Protein AF-K1S0R5-F1 (afdb_monomer)

Solvent-accessible surface area (backbone atoms only — not comparable to full-atom values): 9182 Å² total; per-residue (Å²): 133,87,77,88,74,81,84,82,90,78,54,72,69,57,54,35,50,50,50,20,46,50,26,37,51,33,48,60,70,70,48,78,48,96,84,71,55,60,38,42,56,53,24,33,49,40,51,34,57,53,23,54,76,70,73,45,84,64,74,93,63,71,48,50,68,43,76,65,34,47,46,51,53,55,51,49,50,53,67,75,42,58,94,66,81,46,64,72,56,51,41,55,76,69,34,38,80,38,79,90,45,35,29,68,59,88,90,42,82,45,70,65,72,79,80,58,77,88,71,71,78,78,74,71,57,69,71,58,50,52,50,52,51,56,49,52,55,49,50,52,53,51,50,56,55,48,55,61,60,72,74,108

Structure (mmCIF, N/CA/C/O backbone):
data_AF-K1S0R5-F1
#
_entry.id   AF-K1S0R5-F1
#
loop_
_atom_site.group_PDB
_atom_site.id
_atom_site.type_symbol
_atom_site.label_atom_id
_atom_site.label_alt_id
_atom_site.label_comp_id
_atom_site.label_asym_id
_atom_site.label_entity_id
_atom_site.label_seq_id
_atom_site.pdbx_PDB_ins_code
_atom_site.Cartn_x
_atom_site.Cartn_y
_atom_site.Cartn_z
_atom_site.occupancy
_atom_site.B_iso_or_equiv
_atom_site.auth_seq_id
_atom_site.auth_comp_id
_atom_site.auth_asym_id
_atom_site.auth_atom_id
_atom_site.pdbx_PDB_model_num
ATOM 1 N N . GLY A 1 1 ? 19.034 -25.737 -18.059 1.00 58.09 1 GLY A N 1
ATOM 2 C CA . GLY A 1 1 ? 17.716 -26.397 -18.084 1.00 58.09 1 GLY A CA 1
ATOM 3 C C . GLY A 1 1 ? 16.658 -25.346 -18.319 1.00 58.09 1 GLY A C 1
ATOM 4 O O . GLY A 1 1 ? 16.809 -24.251 -17.792 1.00 58.09 1 GLY A O 1
ATOM 5 N N . LYS A 1 2 ? 15.649 -25.632 -19.142 1.00 70.94 2 LYS A N 1
ATOM 6 C CA . LYS A 1 2 ? 14.455 -24.785 -19.230 1.00 70.94 2 LYS A CA 1
ATOM 7 C C . LYS A 1 2 ? 13.552 -25.185 -18.061 1.00 70.94 2 LYS A C 1
ATOM 9 O O . LYS A 1 2 ? 13.343 -26.373 -17.859 1.00 70.94 2 LYS A O 1
ATOM 14 N N . SER A 1 3 ? 13.157 -24.216 -17.244 1.00 81.31 3 SER A N 1
ATOM 15 C CA . SER A 1 3 ? 12.173 -24.423 -16.181 1.00 81.31 3 SER A CA 1
ATOM 16 C C . SER A 1 3 ? 10.782 -24.352 -16.802 1.00 81.31 3 SER A C 1
ATOM 18 O O . SER A 1 3 ? 10.521 -23.411 -17.551 1.00 81.31 3 SER A O 1
ATOM 20 N N . ASP A 1 4 ? 9.914 -25.308 -16.478 1.00 88.69 4 ASP A N 1
ATOM 21 C CA . ASP A 1 4 ? 8.503 -25.315 -16.892 1.00 88.69 4 ASP A CA 1
ATOM 22 C C . ASP A 1 4 ? 7.609 -24.508 -15.930 1.00 88.69 4 ASP A C 1
ATOM 24 O O . ASP A 1 4 ? 6.399 -24.408 -16.124 1.00 88.69 4 ASP A O 1
ATOM 28 N N . GLN A 1 5 ? 8.197 -23.916 -14.882 1.00 87.75 5 GLN A N 1
ATOM 29 C CA . GLN A 1 5 ? 7.459 -23.145 -13.887 1.00 87.75 5 GLN A CA 1
ATOM 30 C C . GLN A 1 5 ? 6.959 -21.816 -14.484 1.00 87.75 5 GLN A C 1
ATOM 32 O O . GLN A 1 5 ? 7.782 -20.993 -14.905 1.00 87.75 5 GLN A O 1
ATOM 37 N N . PRO A 1 6 ? 5.638 -21.546 -14.476 1.00 86.50 6 PRO A N 1
ATOM 38 C CA . PRO A 1 6 ? 5.108 -20.274 -14.946 1.00 86.50 6 PRO A CA 1
ATOM 39 C C . PRO A 1 6 ? 5.436 -19.141 -13.965 1.00 86.50 6 PRO A C 1
ATOM 41 O O . PRO A 1 6 ? 5.381 -19.308 -12.745 1.00 86.50 6 PRO A O 1
ATOM 44 N N . PHE A 1 7 ? 5.734 -17.957 -14.506 1.00 85.81 7 PHE A N 1
ATOM 45 C CA . PHE A 1 7 ? 5.858 -16.732 -13.719 1.00 85.81 7 PHE A CA 1
ATOM 46 C C . PHE A 1 7 ? 4.477 -16.093 -13.542 1.00 85.81 7 PHE A C 1
ATOM 48 O O . PHE A 1 7 ? 3.847 -15.679 -14.518 1.00 85.81 7 PHE A O 1
ATOM 55 N N . ILE A 1 8 ? 4.000 -16.018 -12.301 1.00 89.06 8 ILE A N 1
ATOM 56 C CA . ILE A 1 8 ? 2.680 -15.465 -11.994 1.00 89.06 8 ILE A CA 1
ATOM 57 C C . ILE A 1 8 ? 2.779 -13.939 -11.945 1.00 89.06 8 ILE A C 1
ATOM 59 O O . ILE A 1 8 ? 3.473 -13.383 -11.100 1.00 89.06 8 ILE A O 1
ATOM 63 N N . LEU A 1 9 ? 2.076 -13.257 -12.853 1.00 87.25 9 LEU A N 1
ATOM 64 C CA . LEU A 1 9 ? 2.127 -11.795 -12.941 1.00 87.25 9 LEU A CA 1
ATOM 65 C C . LEU A 1 9 ? 1.278 -11.097 -11.870 1.00 87.25 9 LEU A C 1
ATOM 67 O O . LEU A 1 9 ? 1.686 -10.056 -11.365 1.00 87.25 9 LEU A O 1
ATOM 71 N N . MET A 1 10 ? 0.101 -11.637 -11.555 1.00 91.12 10 MET A N 1
ATOM 72 C CA . MET A 1 10 ? -0.846 -11.087 -10.581 1.00 91.12 10 MET A CA 1
ATOM 73 C C . MET A 1 10 ? -1.400 -12.232 -9.737 1.00 91.12 10 MET A C 1
ATOM 75 O O . MET A 1 10 ? -1.856 -13.236 -10.286 1.00 91.12 10 MET A O 1
ATOM 79 N N . ARG A 1 11 ? -1.377 -12.076 -8.411 1.00 93.88 11 ARG A N 1
ATOM 80 C CA . ARG A 1 11 ? -1.975 -13.025 -7.458 1.00 93.88 11 ARG A CA 1
ATOM 81 C C . ARG A 1 11 ? -3.131 -12.367 -6.721 1.00 93.88 11 ARG A C 1
ATOM 83 O O . ARG A 1 11 ? -3.153 -11.152 -6.557 1.00 93.88 11 ARG A O 1
ATOM 90 N N . TYR A 1 12 ? -4.053 -13.173 -6.205 1.00 94.19 12 TYR A N 1
ATOM 91 C CA . TYR A 1 12 ? -5.184 -12.660 -5.431 1.00 94.19 12 TYR A CA 1
ATOM 92 C C . TYR A 1 12 ? -4.742 -11.831 -4.208 1.00 94.19 12 TYR A C 1
ATOM 94 O O . TYR A 1 12 ? -5.299 -10.770 -3.949 1.00 94.19 12 TYR A O 1
ATOM 102 N N . ALA A 1 13 ? -3.649 -12.227 -3.543 1.00 94.56 13 ALA A N 1
ATOM 103 C CA . ALA A 1 13 ? -3.051 -11.453 -2.451 1.00 94.56 13 ALA A CA 1
ATOM 104 C C . ALA A 1 13 ? -2.657 -10.020 -2.855 1.00 94.56 13 ALA A C 1
ATOM 106 O O . ALA A 1 13 ? -2.795 -9.095 -2.061 1.00 94.56 13 ALA A O 1
ATOM 107 N N . GLU A 1 14 ? -2.212 -9.807 -4.097 1.00 94.44 14 GLU A N 1
ATOM 108 C CA . GLU A 1 14 ? -1.906 -8.465 -4.597 1.00 94.44 14 GLU A CA 1
ATOM 109 C C . GLU A 1 14 ? -3.169 -7.614 -4.744 1.00 94.44 14 GLU A C 1
ATOM 111 O O . GLU A 1 14 ? -3.143 -6.433 -4.409 1.00 94.44 14 GLU A O 1
ATOM 116 N N . VAL A 1 15 ? -4.274 -8.206 -5.203 1.00 95.00 15 VAL A N 1
ATOM 117 C CA . VAL A 1 15 ? -5.563 -7.512 -5.330 1.00 95.00 15 VAL A CA 1
ATOM 118 C C . VAL A 1 15 ? -6.079 -7.094 -3.954 1.00 95.00 15 VAL A C 1
ATOM 120 O O . VAL A 1 15 ? -6.443 -5.935 -3.777 1.00 95.00 15 VAL A O 1
ATOM 123 N N . MET A 1 16 ? -6.023 -7.994 -2.970 1.00 96.19 16 MET A N 1
ATOM 124 C CA . MET A 1 16 ? -6.417 -7.698 -1.589 1.00 96.19 16 MET A CA 1
ATOM 125 C C . MET A 1 16 ? -5.583 -6.565 -0.980 1.00 96.19 16 MET A C 1
ATOM 127 O O . MET A 1 16 ? -6.132 -5.626 -0.412 1.00 96.19 16 MET A O 1
ATOM 131 N N . LEU A 1 17 ? -4.259 -6.590 -1.160 1.00 95.75 17 LEU A N 1
ATOM 132 C CA . LEU A 1 17 ? -3.380 -5.527 -0.657 1.00 95.75 17 LEU A CA 1
ATOM 133 C C . LEU A 1 17 ? -3.585 -4.194 -1.383 1.00 95.75 17 LEU A C 1
ATOM 135 O O . LEU A 1 17 ? -3.454 -3.143 -0.762 1.00 95.75 17 LEU A O 1
ATOM 139 N N . ASN A 1 18 ? -3.910 -4.219 -2.678 1.00 95.31 18 ASN A N 1
ATOM 140 C CA . ASN A 1 18 ? -4.259 -3.010 -3.422 1.00 95.31 18 ASN A CA 1
ATOM 141 C C . ASN A 1 18 ? -5.579 -2.411 -2.916 1.00 95.31 18 ASN A C 1
ATOM 143 O O . ASN A 1 18 ? -5.666 -1.194 -2.771 1.00 95.31 18 ASN A O 1
ATOM 147 N N . ALA A 1 19 ? -6.579 -3.250 -2.623 1.00 94.50 19 ALA A N 1
ATOM 148 C CA . ALA A 1 19 ? -7.849 -2.818 -2.046 1.00 94.50 19 ALA A CA 1
ATOM 149 C C . ALA A 1 19 ? -7.656 -2.232 -0.640 1.00 94.50 19 ALA A C 1
ATOM 151 O O . ALA A 1 19 ? -8.126 -1.129 -0.374 1.00 94.50 19 ALA A O 1
ATOM 152 N N . ALA A 1 20 ? -6.891 -2.910 0.223 1.00 95.81 20 ALA A N 1
ATOM 153 C CA . ALA A 1 20 ? -6.569 -2.422 1.563 1.00 95.81 20 ALA A CA 1
ATOM 154 C C . ALA A 1 20 ? -5.859 -1.066 1.527 1.00 95.81 20 ALA A C 1
ATOM 156 O O . ALA A 1 20 ? -6.176 -0.160 2.295 1.00 95.81 20 ALA A O 1
ATOM 157 N N . GLU A 1 21 ? -4.906 -0.902 0.610 1.00 94.38 21 GLU A N 1
ATOM 158 C CA . GLU A 1 21 ? -4.207 0.364 0.458 1.00 94.38 21 GLU A CA 1
ATOM 159 C C . GLU A 1 21 ? -5.128 1.469 -0.060 1.00 94.38 21 GLU A C 1
ATOM 161 O O . GLU A 1 21 ? -5.134 2.559 0.505 1.00 94.38 21 GLU A O 1
ATOM 166 N N . ALA A 1 22 ? -5.930 1.194 -1.092 1.00 93.88 22 ALA A N 1
ATOM 167 C CA . ALA A 1 22 ? -6.894 2.155 -1.614 1.00 93.88 22 ALA A CA 1
ATOM 168 C C . ALA A 1 22 ? -7.896 2.593 -0.536 1.00 93.88 22 ALA A C 1
ATOM 170 O O . ALA A 1 22 ? -8.190 3.779 -0.432 1.00 93.88 22 ALA A O 1
ATOM 171 N N . ALA A 1 23 ? -8.358 1.665 0.303 1.00 95.06 23 ALA A N 1
ATOM 172 C CA . ALA A 1 23 ? -9.272 1.963 1.395 1.00 95.06 23 ALA A CA 1
ATOM 173 C C . ALA A 1 23 ? -8.650 2.904 2.442 1.00 95.06 23 ALA A C 1
ATOM 175 O O . ALA A 1 23 ? -9.284 3.877 2.850 1.00 95.06 23 ALA A O 1
ATOM 176 N N . VAL A 1 24 ? -7.384 2.680 2.820 1.00 94.69 24 VAL A N 1
ATOM 177 C CA . VAL A 1 24 ? -6.646 3.593 3.713 1.00 94.69 24 VAL A CA 1
ATOM 178 C C . VAL A 1 24 ? -6.443 4.970 3.077 1.00 94.69 24 VAL A C 1
ATOM 180 O O . VAL A 1 24 ? -6.598 5.984 3.755 1.00 94.69 24 VAL A O 1
ATOM 183 N N . GLU A 1 25 ? -6.118 5.031 1.785 1.00 92.75 25 GLU A N 1
ATOM 184 C CA . GLU A 1 25 ? -5.935 6.300 1.067 1.00 92.75 25 GLU A CA 1
ATOM 185 C C . GLU A 1 25 ? -7.246 7.092 0.925 1.00 92.75 25 GLU A C 1
ATOM 187 O O . GLU A 1 25 ? -7.242 8.304 1.132 1.00 92.75 25 GLU A O 1
ATOM 192 N N . LEU A 1 26 ? -8.369 6.426 0.632 1.00 94.25 26 LEU A N 1
ATOM 193 C CA . LEU A 1 26 ? -9.694 7.055 0.560 1.00 94.25 26 LEU A CA 1
ATOM 194 C C . LEU A 1 26 ? -10.120 7.621 1.916 1.00 94.25 26 LEU A C 1
ATOM 196 O O . LEU A 1 26 ? -10.513 8.783 2.002 1.00 94.25 26 LEU A O 1
ATOM 200 N N . ALA A 1 27 ? -9.955 6.842 2.987 1.00 94.00 27 ALA A N 1
ATOM 201 C CA . ALA A 1 27 ? -10.285 7.306 4.329 1.00 94.00 27 ALA A CA 1
ATOM 202 C C . ALA A 1 27 ? -9.410 8.495 4.763 1.00 94.00 27 ALA A C 1
ATOM 204 O O . ALA A 1 27 ? -9.906 9.428 5.389 1.00 94.00 27 ALA A O 1
ATOM 205 N N . LEU A 1 28 ? -8.125 8.509 4.385 1.00 91.69 28 LEU A N 1
ATOM 206 C CA . LEU A 1 28 ? -7.230 9.652 4.604 1.00 91.69 28 LEU A CA 1
ATOM 207 C C . LEU A 1 28 ? -7.625 10.891 3.792 1.00 91.69 28 LEU A C 1
ATOM 209 O O . LEU A 1 28 ? -7.397 12.012 4.245 1.00 91.69 28 LEU A O 1
ATOM 213 N N . ALA A 1 29 ? -8.205 10.701 2.608 1.00 92.62 29 ALA A N 1
ATOM 214 C CA . ALA A 1 29 ? -8.757 11.782 1.799 1.00 92.62 29 ALA A CA 1
ATOM 215 C C . ALA A 1 29 ? -10.112 12.294 2.325 1.00 92.62 29 ALA A C 1
ATOM 217 O O . ALA A 1 29 ? -10.585 13.327 1.860 1.00 92.62 29 ALA A O 1
ATOM 218 N N . GLY A 1 30 ? -10.720 11.607 3.301 1.00 91.88 30 GLY A N 1
ATOM 219 C CA . GLY A 1 30 ? -12.061 11.914 3.799 1.00 91.88 30 GLY A CA 1
ATOM 220 C C . GLY A 1 30 ? -13.178 11.493 2.840 1.00 91.88 30 GLY A C 1
ATOM 221 O O . GLY A 1 30 ? -14.311 11.943 2.996 1.00 91.88 30 GLY A O 1
ATOM 222 N N . GLU A 1 31 ? -12.867 10.644 1.859 1.00 92.12 31 GLU A N 1
ATOM 223 C CA . GLU A 1 31 ? -13.827 10.163 0.871 1.00 92.12 31 GLU A CA 1
ATOM 224 C C . GLU A 1 31 ? -14.534 8.899 1.387 1.00 92.12 31 GLU A C 1
ATOM 226 O O . GLU A 1 31 ? -13.872 7.983 1.892 1.00 92.12 31 GLU A O 1
ATOM 231 N N . PRO A 1 32 ? -15.872 8.814 1.278 1.00 90.38 32 PRO A N 1
ATOM 232 C CA . PRO A 1 32 ? -16.614 7.631 1.691 1.00 90.38 32 PRO A CA 1
ATOM 233 C C . PRO A 1 32 ? -16.391 6.469 0.718 1.00 90.38 32 PRO A C 1
ATOM 235 O O . PRO A 1 32 ? -16.001 6.659 -0.438 1.00 90.38 32 PRO A O 1
ATOM 238 N N . SER A 1 33 ? -16.709 5.249 1.159 1.00 90.75 33 SER A N 1
ATOM 239 C CA . SER A 1 33 ? -16.708 4.116 0.238 1.00 90.75 33 SER A CA 1
ATOM 240 C C . SER A 1 33 ? -17.831 4.250 -0.803 1.00 90.75 33 SER A C 1
ATOM 242 O O . SER A 1 33 ? -18.972 4.529 -0.419 1.00 90.75 33 SER A O 1
ATOM 244 N N . PRO A 1 34 ? -17.568 3.990 -2.099 1.00 87.75 34 PRO A N 1
ATOM 245 C CA . PRO A 1 34 ? -18.592 4.025 -3.147 1.00 87.75 34 PRO A CA 1
ATOM 246 C C . PRO A 1 34 ? -19.762 3.059 -2.916 1.00 87.75 34 PRO A C 1
ATOM 248 O O . PRO A 1 34 ? -20.866 3.297 -3.397 1.00 87.75 34 PRO A O 1
ATOM 251 N N . ASP A 1 35 ? -19.515 1.963 -2.202 1.00 88.44 35 ASP A N 1
ATOM 252 C CA . ASP A 1 35 ? -20.482 0.905 -1.894 1.00 88.44 35 ASP A CA 1
ATOM 253 C C . ASP A 1 35 ? -21.044 0.992 -0.461 1.00 88.44 35 ASP A C 1
ATOM 255 O O . ASP A 1 35 ? -21.825 0.135 -0.053 1.00 88.44 35 ASP A O 1
ATOM 259 N N . GLY A 1 36 ? -20.662 2.021 0.307 1.00 88.81 36 GLY A N 1
ATOM 260 C CA . GLY A 1 36 ? -21.057 2.185 1.708 1.00 88.81 36 GLY A CA 1
ATOM 261 C C . GLY A 1 36 ? -20.360 1.238 2.692 1.00 88.81 36 GLY A C 1
ATOM 262 O O . GLY A 1 36 ? -20.753 1.198 3.857 1.00 88.81 36 GLY A O 1
ATOM 263 N N . SER A 1 37 ? -19.348 0.480 2.255 1.00 90.00 37 SER A N 1
ATOM 264 C CA . SER A 1 37 ? -18.565 -0.386 3.140 1.00 90.00 37 SER A CA 1
ATOM 265 C C . SER A 1 37 ? -17.686 0.413 4.112 1.00 90.00 37 SER A C 1
ATOM 267 O O . SER A 1 37 ? -17.316 1.564 3.860 1.00 90.00 37 SER A O 1
ATOM 269 N N . ASP A 1 38 ? -17.343 -0.203 5.247 1.00 93.31 38 ASP A N 1
ATOM 270 C CA . ASP A 1 38 ? -16.356 0.357 6.170 1.00 93.31 38 ASP A CA 1
ATOM 271 C C . ASP A 1 38 ? -14.948 0.115 5.611 1.00 93.31 38 ASP A C 1
ATOM 273 O O . ASP A 1 38 ? -14.414 -0.995 5.665 1.00 93.31 38 ASP A O 1
ATOM 277 N N . LEU A 1 39 ? -14.339 1.179 5.083 1.00 93.75 39 LEU A N 1
ATOM 278 C CA . LEU A 1 39 ? -13.005 1.155 4.482 1.00 93.75 39 LEU A CA 1
ATOM 279 C C . LEU A 1 39 ? -11.934 0.601 5.436 1.00 93.75 39 LEU A C 1
ATOM 281 O O . LEU A 1 39 ? -11.022 -0.103 4.998 1.00 93.75 39 LEU A O 1
ATOM 285 N N . MET A 1 40 ? -12.015 0.906 6.735 1.00 94.69 40 MET A N 1
ATOM 286 C CA . MET A 1 40 ? -11.006 0.453 7.700 1.00 94.69 40 MET A CA 1
ATOM 287 C C . MET A 1 40 ? -11.194 -1.018 8.042 1.00 94.69 40 MET A C 1
ATOM 289 O O . MET A 1 40 ? -10.203 -1.732 8.224 1.00 94.69 40 MET A O 1
ATOM 293 N N . GLN A 1 41 ? -12.439 -1.492 8.048 1.00 94.50 41 GLN A N 1
ATOM 294 C CA . GLN A 1 41 ? -12.727 -2.916 8.162 1.00 94.50 41 GLN A CA 1
ATOM 295 C C . GLN A 1 41 ? -12.210 -3.674 6.934 1.00 94.50 41 GLN A C 1
ATOM 297 O O . GLN A 1 41 ? -11.442 -4.618 7.091 1.00 94.50 41 GLN A O 1
ATOM 302 N N . VAL A 1 42 ? -12.497 -3.190 5.719 1.00 94.06 42 VAL A N 1
ATOM 303 C CA . VAL A 1 42 ? -12.005 -3.783 4.460 1.00 94.06 42 VAL A CA 1
ATOM 304 C C . VAL A 1 42 ? -10.478 -3.887 4.445 1.00 94.06 42 VAL A C 1
ATOM 306 O O . VAL A 1 42 ? -9.924 -4.927 4.085 1.00 94.06 42 VAL A O 1
ATOM 309 N N . ALA A 1 43 ? -9.776 -2.828 4.860 1.00 95.88 43 ALA A N 1
ATOM 310 C CA . ALA A 1 43 ? -8.318 -2.845 4.927 1.00 95.88 43 ALA A CA 1
ATOM 311 C C . ALA A 1 43 ? -7.784 -3.850 5.959 1.00 95.88 43 ALA A C 1
ATOM 313 O O . ALA A 1 43 ? -6.794 -4.538 5.697 1.00 95.88 43 ALA A O 1
ATOM 314 N N . THR A 1 44 ? -8.433 -3.934 7.121 1.00 96.50 44 THR A N 1
ATOM 315 C CA . THR A 1 44 ? -8.032 -4.828 8.214 1.00 96.50 44 THR A CA 1
ATOM 316 C C . THR A 1 44 ? -8.268 -6.289 7.845 1.00 96.50 44 THR A C 1
ATOM 318 O O . THR A 1 44 ? -7.364 -7.107 8.015 1.00 96.50 44 THR A O 1
ATOM 321 N N . ASP A 1 45 ? -9.427 -6.606 7.270 1.00 96.19 45 ASP A N 1
ATOM 322 C CA . ASP A 1 45 ? -9.802 -7.961 6.864 1.00 96.19 45 ASP A CA 1
ATOM 323 C C . ASP A 1 45 ? -8.859 -8.490 5.782 1.00 96.19 45 ASP A C 1
ATOM 325 O O . ASP A 1 45 ? -8.300 -9.575 5.925 1.00 96.19 45 ASP A O 1
ATOM 329 N N . ALA A 1 46 ? -8.578 -7.683 4.755 1.00 96.31 46 ALA A N 1
ATOM 330 C CA . ALA A 1 46 ? -7.645 -8.048 3.691 1.00 96.31 46 ALA A CA 1
ATOM 331 C C . ALA A 1 46 ? -6.223 -8.331 4.215 1.00 96.31 46 ALA A C 1
ATOM 333 O O . ALA A 1 46 ? 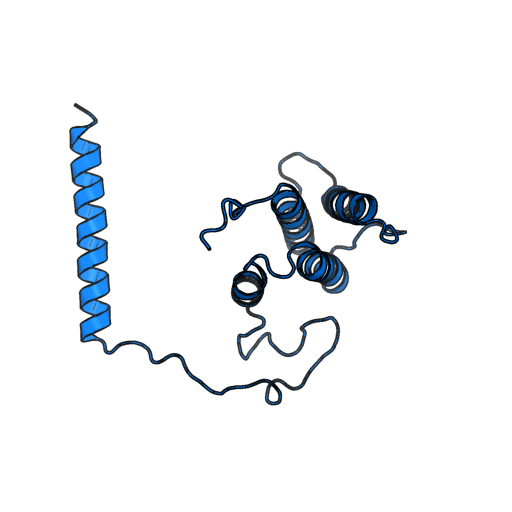-5.539 -9.240 3.735 1.00 96.31 46 ALA A O 1
ATOM 334 N N . VAL A 1 47 ? -5.755 -7.563 5.206 1.00 96.62 47 VAL A N 1
ATOM 335 C CA . VAL A 1 47 ? -4.457 -7.808 5.852 1.00 96.62 47 VAL A CA 1
ATOM 336 C C . VAL A 1 47 ? -4.496 -9.068 6.716 1.00 96.62 47 VAL A C 1
ATOM 338 O O . VAL A 1 47 ? -3.556 -9.865 6.664 1.00 96.62 47 VAL A O 1
ATOM 341 N N . ASN A 1 48 ? -5.559 -9.267 7.492 1.00 97.06 48 ASN A N 1
ATOM 342 C CA . ASN A 1 48 ? -5.702 -10.427 8.364 1.00 97.06 48 ASN A CA 1
ATOM 343 C C . ASN A 1 48 ? -5.842 -11.733 7.575 1.00 97.06 48 ASN A C 1
ATOM 345 O O . ASN A 1 48 ? -5.177 -12.695 7.937 1.00 97.06 48 ASN A O 1
ATOM 349 N N . GLU A 1 49 ? -6.569 -11.762 6.456 1.00 96.25 49 GLU A N 1
ATOM 350 C CA . GLU A 1 49 ? -6.674 -12.945 5.582 1.00 96.25 49 GLU A CA 1
ATOM 351 C C . GLU A 1 49 ? -5.295 -13.366 5.033 1.00 96.25 49 GLU A C 1
ATOM 353 O O . GLU A 1 49 ? -4.938 -14.547 4.975 1.00 96.25 49 GLU A O 1
ATOM 358 N N . ILE A 1 50 ? -4.459 -12.387 4.674 1.00 95.75 50 ILE A N 1
ATOM 359 C CA . ILE A 1 50 ? -3.084 -12.638 4.226 1.00 95.75 50 ILE A CA 1
ATOM 360 C C . ILE A 1 50 ? -2.211 -13.148 5.372 1.00 95.75 50 ILE A C 1
ATOM 362 O O . ILE A 1 50 ? -1.437 -14.0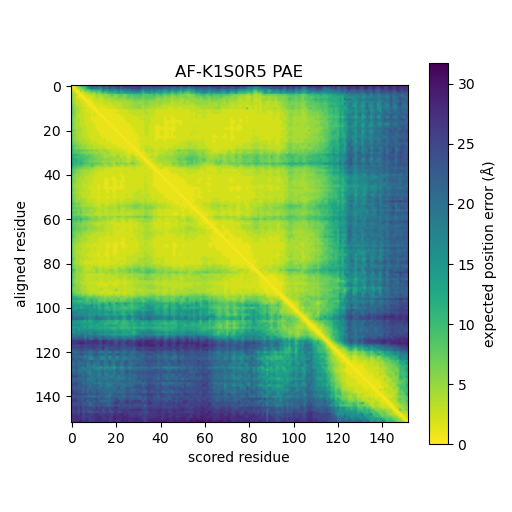88 5.175 1.00 95.75 50 ILE A O 1
ATOM 366 N N . ARG A 1 51 ? -2.330 -12.544 6.557 1.00 96.88 51 ARG A N 1
ATOM 367 C CA . ARG A 1 51 ? -1.581 -12.952 7.750 1.00 96.88 51 ARG A CA 1
ATOM 368 C C . ARG A 1 51 ? -1.968 -14.352 8.207 1.00 96.88 51 ARG A C 1
ATOM 370 O O . ARG A 1 51 ? -1.070 -15.142 8.471 1.00 96.88 51 ARG A O 1
ATOM 377 N N . GLU A 1 52 ? -3.255 -14.680 8.218 1.00 96.38 52 GLU A N 1
ATOM 378 C CA . GLU A 1 52 ? -3.770 -16.002 8.570 1.00 96.38 52 GLU A CA 1
ATOM 379 C C . GLU A 1 52 ? -3.198 -17.074 7.640 1.00 96.38 52 GLU A C 1
ATOM 381 O O . GLU A 1 52 ? -2.593 -18.040 8.107 1.00 96.38 52 GLU A O 1
ATOM 386 N N . ARG A 1 53 ? -3.266 -16.859 6.317 1.00 95.81 53 ARG A N 1
ATOM 387 C CA . ARG A 1 53 ? -2.670 -17.779 5.335 1.00 95.81 53 ARG A CA 1
ATOM 388 C C . ARG A 1 53 ? -1.162 -17.949 5.540 1.00 95.81 53 ARG A C 1
ATOM 390 O O . ARG A 1 53 ? -0.629 -19.036 5.330 1.00 95.81 53 ARG A O 1
ATOM 397 N N . ALA A 1 54 ? -0.465 -16.874 5.899 1.00 92.38 54 ALA A N 1
ATOM 398 C CA . ALA A 1 54 ? 0.974 -16.891 6.138 1.00 92.38 54 ALA A CA 1
ATOM 399 C C . ALA A 1 54 ? 1.365 -17.442 7.526 1.00 92.38 54 ALA A C 1
ATOM 401 O O . ALA A 1 54 ? 2.558 -17.587 7.791 1.00 92.38 54 ALA A O 1
ATOM 402 N N . GLY A 1 55 ? 0.398 -17.731 8.408 1.00 93.19 55 GLY A N 1
ATOM 403 C CA . GLY A 1 55 ? 0.650 -18.135 9.794 1.00 93.19 55 GLY A CA 1
ATOM 404 C C . GLY A 1 55 ? 1.252 -17.023 10.662 1.00 93.19 55 GLY A C 1
ATOM 405 O O . GLY A 1 55 ? 2.026 -17.306 11.574 1.00 93.19 55 GLY A O 1
ATOM 406 N N . ALA A 1 56 ? 0.956 -15.760 10.351 1.00 93.56 56 ALA A N 1
ATOM 407 C CA . ALA A 1 56 ? 1.416 -14.589 11.090 1.00 93.56 56 ALA A CA 1
ATOM 408 C C . ALA A 1 56 ? 0.391 -14.132 12.141 1.00 93.56 56 ALA A C 1
ATOM 410 O O . ALA A 1 56 ? -0.799 -14.424 12.046 1.00 93.56 56 ALA A O 1
ATOM 411 N N . GLU A 1 57 ? 0.853 -13.358 13.124 1.00 95.19 57 GLU A N 1
ATOM 412 C CA . GLU A 1 57 ? -0.009 -12.749 14.141 1.00 95.19 57 GLU A CA 1
ATOM 413 C C . GLU A 1 57 ? -1.014 -11.779 13.504 1.00 95.19 57 GLU A C 1
ATOM 415 O O . GLU A 1 57 ? -0.634 -10.863 12.761 1.00 95.19 57 GLU A O 1
ATOM 420 N N . LEU A 1 58 ? -2.300 -11.976 13.798 1.00 95.56 58 LEU A N 1
ATOM 421 C CA . LEU A 1 58 ? -3.387 -11.121 13.326 1.00 95.56 58 LEU A CA 1
ATOM 422 C C . LEU A 1 58 ? -3.316 -9.732 13.973 1.00 95.56 58 LEU A C 1
ATOM 424 O O . LEU A 1 58 ? -2.723 -9.542 15.033 1.00 95.56 58 LEU A O 1
ATOM 428 N N . LEU A 1 59 ? -3.904 -8.736 13.316 1.00 93.25 59 LEU A N 1
ATOM 429 C CA . LEU A 1 59 ? -4.077 -7.411 13.902 1.00 93.25 59 LEU A CA 1
ATOM 430 C C . LEU A 1 59 ? -5.130 -7.471 15.016 1.00 93.25 59 LEU A C 1
ATOM 432 O O . LEU A 1 59 ? -6.246 -7.926 14.787 1.00 93.25 59 LEU A O 1
ATOM 436 N N . GLU A 1 60 ? -4.781 -6.969 16.200 1.00 91.88 60 GLU A N 1
ATOM 437 C CA . GLU A 1 60 ? -5.684 -6.909 17.362 1.00 91.88 60 GLU A CA 1
ATOM 438 C C . GLU A 1 60 ? -6.740 -5.800 17.252 1.00 91.88 60 GLU A C 1
ATOM 440 O O . GLU A 1 60 ? -7.754 -5.820 17.944 1.00 91.88 60 GLU A O 1
ATOM 445 N N . SER A 1 61 ? -6.490 -4.803 16.404 1.00 93.62 61 SER A N 1
ATOM 446 C CA . SER A 1 61 ? -7.3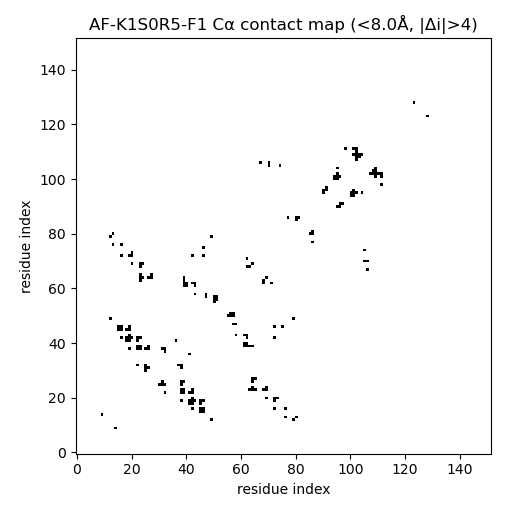65 -3.650 16.209 1.00 93.62 61 SER A CA 1
ATOM 447 C C . SER A 1 61 ? -7.414 -3.243 14.744 1.00 93.62 61 SER A C 1
ATOM 449 O O . SER A 1 61 ? -6.493 -3.528 13.971 1.00 93.62 61 SER A O 1
ATOM 451 N N . ASN A 1 62 ? -8.495 -2.555 14.375 1.00 93.31 62 ASN A N 1
ATOM 452 C CA . ASN A 1 62 ? -8.668 -2.054 13.021 1.00 93.31 62 ASN A CA 1
ATOM 453 C C . ASN A 1 62 ? -7.564 -1.057 12.665 1.00 93.31 62 ASN A C 1
ATOM 455 O O . ASN A 1 62 ? -7.188 -0.190 13.464 1.00 93.31 62 ASN A O 1
ATOM 459 N N . ILE A 1 63 ? -7.081 -1.165 11.428 1.00 94.31 63 ILE A N 1
ATOM 460 C CA . ILE A 1 63 ? -6.157 -0.203 10.835 1.00 94.31 63 ILE A CA 1
ATOM 461 C C . ILE A 1 63 ? -6.806 1.180 10.894 1.00 94.31 63 ILE A C 1
ATOM 463 O O . ILE A 1 63 ? -7.969 1.353 10.546 1.00 94.31 63 ILE A O 1
ATOM 467 N N . GLN A 1 64 ? -6.047 2.168 11.358 1.00 93.94 64 GLN A N 1
ATOM 468 C CA . GLN A 1 64 ? -6.522 3.544 11.462 1.00 93.94 64 GLN A CA 1
ATOM 469 C C . GLN A 1 64 ? -6.202 4.327 10.182 1.00 93.94 64 GLN A C 1
ATOM 471 O O . GLN A 1 64 ? -5.167 4.064 9.561 1.00 93.94 64 GLN A O 1
ATOM 476 N N . PRO A 1 65 ? -7.010 5.337 9.809 1.00 92.19 65 PRO A N 1
ATOM 477 C CA . PRO A 1 65 ? -6.742 6.204 8.664 1.00 92.19 65 PRO A CA 1
ATOM 478 C C . PRO A 1 65 ? -5.645 7.218 9.017 1.00 92.19 65 PRO A C 1
ATOM 480 O O . PRO A 1 65 ? -5.869 8.418 9.133 1.00 92.19 65 PRO A O 1
ATOM 483 N N . THR A 1 66 ? -4.437 6.723 9.260 1.00 92.00 66 THR A N 1
ATOM 484 C CA . THR A 1 66 ? -3.254 7.507 9.620 1.00 92.00 66 THR A CA 1
ATOM 485 C C . THR A 1 66 ? -2.066 7.066 8.776 1.00 92.00 66 THR A C 1
ATOM 487 O O . THR A 1 66 ? -2.076 6.005 8.145 1.00 92.00 66 THR A O 1
ATOM 490 N N . THR A 1 67 ? -0.993 7.859 8.784 1.00 87.56 67 THR A N 1
ATOM 491 C CA . THR A 1 67 ? 0.277 7.470 8.154 1.00 87.56 67 THR A CA 1
ATOM 492 C C . THR A 1 67 ? 0.782 6.125 8.683 1.00 87.56 67 THR A C 1
ATOM 494 O O . THR A 1 67 ? 1.287 5.320 7.901 1.00 87.56 67 THR A O 1
ATOM 497 N N . GLU A 1 68 ? 0.585 5.840 9.973 1.00 88.62 68 GLU A N 1
ATOM 498 C CA . GLU A 1 68 ? 0.957 4.555 10.570 1.00 88.62 68 GLU A CA 1
ATOM 499 C C . GLU A 1 68 ? 0.097 3.403 10.051 1.00 88.62 68 GLU A C 1
ATOM 501 O O . GLU A 1 68 ? 0.637 2.374 9.645 1.00 88.62 68 GLU A O 1
ATOM 506 N N . GLY A 1 69 ? -1.223 3.588 9.954 1.00 90.75 69 GLY A N 1
ATOM 507 C CA . GLY A 1 69 ? -2.103 2.577 9.364 1.00 90.75 69 GLY A CA 1
ATOM 508 C C . GLY A 1 69 ? -1.748 2.266 7.909 1.00 90.75 69 GLY A C 1
ATOM 509 O O . GLY A 1 69 ? -1.645 1.103 7.513 1.00 90.75 69 GLY A O 1
ATOM 510 N N . ARG A 1 70 ? -1.418 3.298 7.126 1.00 91.19 70 ARG A N 1
ATOM 511 C CA . ARG A 1 70 ? -0.893 3.134 5.765 1.00 91.19 70 ARG A CA 1
ATOM 512 C C . ARG A 1 70 ? 0.426 2.352 5.758 1.00 91.19 70 ARG A C 1
ATOM 514 O O . ARG A 1 70 ? 0.617 1.464 4.926 1.00 91.19 70 ARG A O 1
ATOM 521 N N . ASN A 1 71 ? 1.339 2.647 6.684 1.00 90.25 71 ASN A N 1
ATOM 522 C CA . ASN A 1 71 ? 2.622 1.950 6.795 1.00 90.25 71 ASN A CA 1
ATOM 523 C C . ASN A 1 71 ? 2.458 0.460 7.137 1.00 90.25 71 ASN A C 1
ATOM 525 O O . ASN A 1 71 ? 3.240 -0.349 6.629 1.00 90.25 71 ASN A O 1
ATOM 529 N N . ILE A 1 72 ? 1.434 0.078 7.911 1.00 92.75 72 ILE A N 1
ATOM 530 C CA . ILE A 1 72 ? 1.098 -1.332 8.176 1.00 92.75 72 ILE A CA 1
ATOM 531 C C . ILE A 1 72 ? 0.831 -2.065 6.856 1.00 92.75 72 ILE A C 1
ATOM 533 O O . ILE A 1 72 ? 1.519 -3.044 6.559 1.00 92.75 72 ILE A O 1
ATOM 537 N N . VAL A 1 73 ? -0.078 -1.554 6.017 1.00 94.44 73 VAL A N 1
ATOM 538 C CA . VAL A 1 73 ? -0.416 -2.171 4.717 1.00 94.44 73 VAL A CA 1
ATOM 539 C C . VAL A 1 73 ? 0.816 -2.265 3.810 1.00 94.44 73 VAL A C 1
ATOM 541 O O . VAL A 1 73 ? 1.094 -3.310 3.218 1.00 94.44 73 VAL A O 1
ATOM 544 N N . ARG A 1 74 ? 1.628 -1.201 3.743 1.00 91.94 74 ARG A N 1
ATOM 545 C CA . ARG A 1 74 ? 2.866 -1.184 2.940 1.00 91.94 74 ARG A CA 1
ATOM 546 C C . ARG A 1 74 ? 3.893 -2.214 3.420 1.00 91.94 74 ARG A C 1
ATOM 548 O O . ARG A 1 74 ? 4.585 -2.824 2.598 1.00 91.94 74 ARG A O 1
ATOM 555 N N . LYS A 1 75 ? 3.998 -2.427 4.736 1.00 91.12 75 LYS A N 1
ATOM 556 C CA . LYS A 1 75 ? 4.874 -3.443 5.335 1.00 91.12 75 LYS A CA 1
ATOM 557 C C . LYS A 1 75 ? 4.390 -4.852 5.021 1.00 91.12 75 LYS A C 1
ATOM 559 O O . LYS A 1 75 ? 5.215 -5.683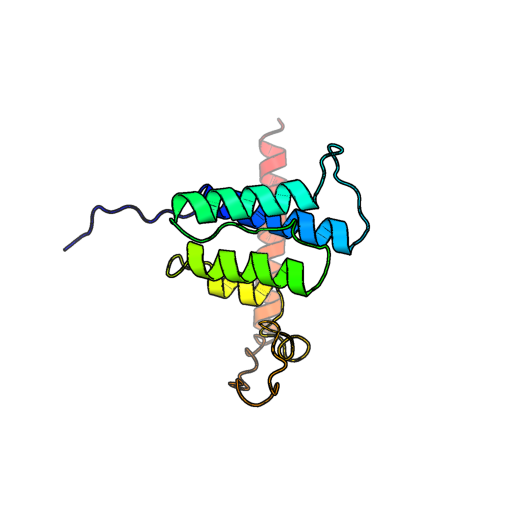 4.647 1.00 91.12 75 LYS A O 1
ATOM 564 N N . GLU A 1 76 ? 3.088 -5.108 5.106 1.00 94.38 76 GLU A N 1
ATOM 565 C CA . GLU A 1 76 ? 2.510 -6.392 4.691 1.00 94.38 76 GLU A CA 1
ATOM 566 C C . GLU A 1 76 ? 2.771 -6.680 3.222 1.00 94.38 76 GLU A C 1
ATOM 568 O O . GLU A 1 76 ? 3.284 -7.743 2.879 1.00 94.38 76 GLU A O 1
ATOM 573 N N . ARG A 1 77 ? 2.556 -5.687 2.359 1.00 94.38 77 ARG A N 1
ATOM 574 C CA . ARG A 1 77 ? 2.792 -5.826 0.925 1.00 94.38 77 ARG A CA 1
ATOM 575 C C . ARG A 1 77 ? 4.242 -6.173 0.586 1.00 94.38 77 ARG A C 1
ATOM 577 O O . ARG A 1 77 ? 4.492 -6.984 -0.303 1.00 94.38 77 ARG A O 1
ATOM 584 N N . ARG A 1 78 ? 5.208 -5.615 1.320 1.00 90.56 78 ARG A N 1
ATOM 585 C CA . ARG A 1 78 ? 6.627 -5.970 1.166 1.00 90.56 78 ARG A CA 1
ATOM 586 C C . ARG A 1 78 ? 6.931 -7.404 1.604 1.00 90.56 78 ARG A C 1
ATOM 588 O O . ARG A 1 78 ? 7.783 -8.030 0.978 1.00 90.56 78 ARG A O 1
ATOM 595 N N . LYS A 1 79 ? 6.309 -7.878 2.687 1.00 91.88 79 LYS A N 1
ATOM 596 C CA . LYS A 1 79 ? 6.508 -9.244 3.193 1.00 91.88 79 LYS A CA 1
ATOM 597 C C . LYS A 1 79 ? 5.896 -10.273 2.242 1.00 91.88 79 LYS A C 1
ATOM 599 O O . LYS A 1 79 ? 6.573 -11.223 1.877 1.00 91.88 79 LYS A O 1
ATOM 604 N N . GLU A 1 80 ? 4.659 -10.040 1.811 1.00 94.12 80 GLU A N 1
ATOM 605 C CA . GLU A 1 80 ? 3.885 -10.983 0.999 1.00 94.12 80 GLU A CA 1
ATOM 606 C C . GLU A 1 80 ? 4.384 -11.095 -0.447 1.00 94.12 80 GLU A C 1
ATOM 608 O O . GLU A 1 80 ? 4.401 -12.186 -1.002 1.00 94.12 80 GLU A O 1
ATOM 613 N N . LEU A 1 81 ? 4.794 -9.983 -1.068 1.00 92.25 81 LEU A N 1
ATOM 614 C CA . LEU A 1 81 ? 5.183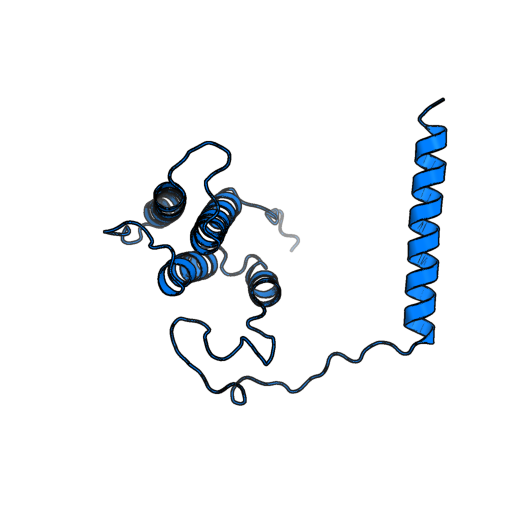 -9.940 -2.489 1.00 92.25 81 LEU A CA 1
ATOM 615 C C . LEU A 1 81 ? 6.709 -9.906 -2.677 1.00 92.25 81 LEU A C 1
ATOM 617 O O . LEU A 1 81 ? 7.231 -9.368 -3.665 1.00 92.25 81 LEU A O 1
ATOM 621 N N . ALA A 1 82 ? 7.448 -10.425 -1.696 1.00 89.75 82 ALA A N 1
ATOM 622 C CA . ALA A 1 82 ? 8.899 -10.479 -1.743 1.00 89.75 82 ALA A CA 1
ATOM 623 C C . ALA A 1 82 ? 9.365 -11.325 -2.942 1.00 89.75 82 ALA A C 1
ATOM 625 O O . ALA A 1 82 ? 8.869 -12.417 -3.181 1.00 89.75 82 ALA A O 1
ATOM 626 N N . PHE A 1 83 ? 10.342 -10.810 -3.695 1.00 87.88 83 PHE A N 1
ATOM 627 C CA . PHE A 1 83 ? 10.908 -11.453 -4.893 1.00 87.88 83 PHE A CA 1
ATOM 628 C C . PHE A 1 83 ? 9.960 -11.607 -6.102 1.00 87.88 83 PHE A C 1
ATOM 630 O O . PHE A 1 83 ? 10.351 -12.194 -7.105 1.00 87.88 83 PHE A O 1
ATOM 637 N N . GLU A 1 84 ? 8.785 -10.969 -6.090 1.00 88.75 84 GLU A N 1
ATOM 638 C CA . GLU A 1 84 ? 7.803 -11.016 -7.195 1.00 88.75 84 GLU A CA 1
ATOM 639 C C . GLU A 1 84 ? 7.814 -9.759 -8.094 1.00 88.75 84 GLU A C 1
ATOM 641 O O . GLU A 1 84 ? 6.843 -9.431 -8.770 1.00 88.75 84 GLU A O 1
ATOM 646 N N . HIS A 1 85 ? 8.920 -9.006 -8.108 1.00 86.75 85 HIS A N 1
ATOM 647 C CA . HIS A 1 85 ? 9.104 -7.793 -8.928 1.00 86.75 85 HIS A CA 1
ATOM 648 C C . HIS A 1 85 ? 8.120 -6.625 -8.673 1.00 86.75 85 HIS A C 1
ATOM 650 O O . HIS A 1 85 ? 8.027 -5.707 -9.491 1.00 86.75 85 HIS A O 1
ATOM 656 N N . LYS A 1 86 ? 7.445 -6.579 -7.518 1.00 88.50 86 LYS A N 1
ATOM 657 C CA . LYS A 1 86 ? 6.479 -5.513 -7.172 1.00 88.50 86 LYS A CA 1
ATOM 658 C C . LYS A 1 86 ? 7.102 -4.303 -6.472 1.00 88.50 86 LYS A C 1
ATOM 660 O O . LYS A 1 86 ? 6.810 -3.157 -6.817 1.00 88.50 86 LYS A O 1
ATOM 665 N N . THR A 1 87 ? 8.071 -4.545 -5.592 1.00 86.75 87 THR A N 1
ATOM 666 C CA . THR A 1 87 ? 8.674 -3.538 -4.703 1.00 86.75 87 THR A CA 1
ATOM 667 C C . THR A 1 87 ? 9.206 -2.300 -5.427 1.00 86.75 87 THR A C 1
ATOM 669 O O . THR A 1 87 ? 9.035 -1.181 -4.955 1.00 86.75 87 THR A O 1
ATOM 672 N N . LYS A 1 88 ? 9.842 -2.462 -6.596 1.00 84.00 88 LYS A N 1
ATOM 673 C CA . LYS A 1 88 ? 10.383 -1.324 -7.362 1.00 84.00 88 LYS A CA 1
ATOM 674 C C . LYS A 1 88 ? 9.279 -0.369 -7.824 1.00 84.00 88 LYS A C 1
ATOM 676 O O . LYS A 1 88 ? 9.478 0.844 -7.820 1.00 84.00 88 LYS A O 1
ATOM 681 N N . TRP A 1 89 ? 8.142 -0.912 -8.248 1.00 87.31 89 TRP A N 1
ATOM 682 C CA . TRP A 1 89 ? 7.006 -0.122 -8.716 1.00 87.31 89 TRP A CA 1
ATOM 683 C C . TRP A 1 89 ? 6.265 0.530 -7.552 1.00 87.31 89 TRP A C 1
ATOM 685 O O . TRP A 1 89 ? 5.888 1.695 -7.657 1.00 87.31 89 TRP A O 1
ATOM 695 N N . ASP A 1 90 ? 6.179 -0.156 -6.412 1.00 89.19 90 ASP A N 1
ATOM 696 C CA . ASP A 1 90 ? 5.625 0.404 -5.177 1.00 89.19 90 ASP A CA 1
ATOM 697 C C . ASP A 1 90 ? 6.404 1.616 -4.670 1.00 89.19 90 ASP A C 1
ATOM 699 O O . ASP A 1 90 ? 5.845 2.680 -4.419 1.00 89.19 90 ASP A O 1
ATOM 703 N N . LEU A 1 91 ? 7.729 1.506 -4.620 1.00 85.06 91 LEU A N 1
ATOM 704 C CA . LEU A 1 91 ? 8.593 2.608 -4.195 1.00 85.06 91 LEU A CA 1
ATOM 705 C C . LEU A 1 91 ? 8.487 3.829 -5.120 1.00 85.06 91 LEU A C 1
ATOM 707 O O . LEU A 1 91 ? 8.613 4.969 -4.664 1.00 85.06 91 LEU A O 1
ATOM 711 N N . ARG A 1 92 ? 8.229 3.600 -6.415 1.00 83.69 92 ARG A N 1
ATOM 712 C CA . ARG A 1 92 ? 8.002 4.663 -7.403 1.00 83.69 92 ARG A CA 1
ATOM 713 C C . ARG A 1 92 ? 6.645 5.334 -7.221 1.00 83.69 92 ARG A C 1
ATOM 715 O O . ARG A 1 92 ? 6.607 6.559 -7.149 1.00 83.69 92 ARG A O 1
ATOM 722 N N . ARG A 1 93 ? 5.551 4.569 -7.126 1.00 88.38 93 ARG A N 1
ATOM 723 C CA . ARG A 1 93 ? 4.197 5.142 -6.983 1.00 88.38 93 ARG A CA 1
ATOM 724 C C . ARG A 1 93 ? 4.024 5.886 -5.661 1.00 88.38 93 ARG A C 1
ATOM 726 O O . ARG A 1 93 ? 3.409 6.943 -5.644 1.00 88.38 93 ARG A O 1
ATOM 733 N N . TRP A 1 94 ? 4.656 5.409 -4.589 1.00 86.25 94 TRP A N 1
ATOM 734 C CA . TRP A 1 94 ? 4.668 6.098 -3.296 1.00 86.25 94 TRP A CA 1
ATOM 735 C C . TRP A 1 94 ? 5.569 7.329 -3.258 1.00 86.25 94 TRP A C 1
ATOM 737 O O . TRP A 1 94 ? 5.589 8.024 -2.248 1.00 86.25 94 TRP A O 1
ATOM 747 N N . ARG A 1 95 ? 6.341 7.588 -4.323 1.00 80.19 95 ARG A N 1
ATOM 748 C CA . ARG A 1 95 ? 7.313 8.691 -4.414 1.00 80.19 95 ARG A CA 1
ATOM 749 C C . ARG A 1 95 ? 8.340 8.707 -3.274 1.00 80.19 95 ARG A C 1
ATOM 751 O O . ARG A 1 95 ? 8.971 9.722 -3.013 1.00 80.19 95 ARG A O 1
ATOM 758 N N . VAL A 1 96 ? 8.588 7.553 -2.664 1.00 74.94 96 VAL A N 1
ATOM 759 C CA . VAL A 1 96 ? 9.542 7.370 -1.559 1.00 74.94 96 VAL A CA 1
ATOM 760 C C . VAL A 1 96 ? 10.993 7.493 -2.030 1.00 74.94 96 VAL A C 1
ATOM 762 O O . VAL A 1 96 ? 11.894 7.845 -1.276 1.00 74.94 96 VAL A O 1
ATOM 765 N N . TRP A 1 97 ? 11.254 7.193 -3.303 1.00 67.81 97 TRP A N 1
ATOM 766 C CA . TRP A 1 97 ? 12.568 7.423 -3.906 1.00 67.81 97 TRP A CA 1
ATOM 767 C C . TRP A 1 97 ? 12.775 8.857 -4.391 1.00 67.81 97 TRP A C 1
ATOM 769 O O . TRP A 1 97 ? 13.897 9.204 -4.757 1.00 67.81 97 TRP A O 1
ATOM 779 N N . HIS A 1 98 ? 11.728 9.685 -4.387 1.00 70.00 98 HIS A N 1
ATOM 780 C CA . HIS A 1 98 ? 11.863 11.104 -4.679 1.00 70.00 98 HIS A CA 1
ATOM 781 C C . HIS A 1 98 ? 12.523 11.812 -3.492 1.00 70.00 98 HIS A C 1
ATOM 783 O O . HIS A 1 98 ? 12.265 11.462 -2.342 1.00 70.00 98 HIS A O 1
AT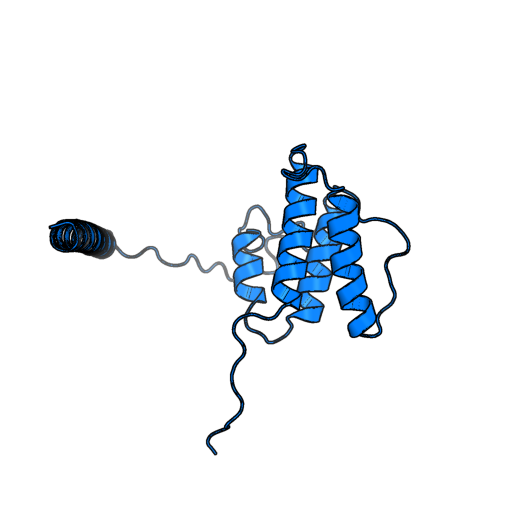OM 789 N N . TYR A 1 99 ? 13.359 12.816 -3.767 1.00 67.19 99 TYR A N 1
ATOM 790 C CA . TYR A 1 99 ? 14.096 13.549 -2.732 1.00 67.19 99 TYR A CA 1
ATOM 791 C C . TYR A 1 99 ? 13.168 14.083 -1.631 1.00 67.19 99 TYR A C 1
ATOM 793 O O . TYR A 1 99 ? 13.479 13.999 -0.447 1.00 67.19 99 TYR A O 1
ATOM 801 N N . GLU A 1 100 ? 11.990 14.568 -2.016 1.00 69.56 100 GLU A N 1
ATOM 802 C CA . GLU A 1 100 ? 11.036 15.187 -1.097 1.00 69.56 100 GLU A CA 1
ATOM 803 C C . GLU A 1 100 ? 10.388 14.196 -0.119 1.00 69.56 100 GLU A C 1
ATOM 805 O O . GLU A 1 100 ? 10.173 14.579 1.025 1.00 69.56 100 GLU A O 1
ATOM 810 N N . GLY A 1 101 ? 10.140 12.943 -0.529 1.00 67.25 101 GLY A N 1
ATOM 811 C CA . GLY A 1 101 ? 9.355 11.948 0.228 1.00 67.25 101 GLY A CA 1
ATOM 812 C C . GLY A 1 101 ? 10.157 10.771 0.795 1.00 67.25 101 GLY A C 1
ATOM 813 O O . GLY A 1 101 ? 9.586 9.742 1.154 1.00 67.25 101 GLY A O 1
ATOM 814 N N . ARG A 1 102 ? 11.487 10.888 0.815 1.00 70.75 102 ARG A N 1
ATOM 815 C CA . ARG A 1 102 ? 12.419 9.832 1.238 1.00 70.75 102 ARG A CA 1
ATOM 816 C C . ARG A 1 102 ? 12.580 9.702 2.752 1.00 70.75 102 ARG A C 1
ATOM 818 O O . ARG A 1 102 ? 12.967 8.637 3.226 1.00 70.75 102 ARG A O 1
ATOM 825 N N . ASP A 1 103 ? 12.370 10.787 3.480 1.00 67.12 103 ASP A N 1
ATOM 826 C CA . ASP A 1 103 ? 12.615 10.868 4.919 1.00 67.12 103 ASP A CA 1
ATOM 827 C C . ASP A 1 103 ? 11.660 9.992 5.721 1.00 67.12 103 ASP A C 1
ATOM 829 O O . ASP A 1 103 ? 12.125 9.266 6.584 1.00 67.12 103 ASP A O 1
ATOM 833 N N . GLY A 1 104 ? 10.363 10.016 5.418 1.00 64.88 104 GLY A N 1
ATOM 834 C CA . GLY A 1 104 ? 9.322 9.351 6.215 1.00 64.88 104 GLY A CA 1
ATOM 835 C C . GLY A 1 104 ? 9.045 7.881 5.879 1.00 64.88 104 GLY A C 1
ATOM 836 O O . GLY A 1 104 ? 7.933 7.403 6.108 1.00 64.88 104 GLY A O 1
ATOM 837 N N . PHE A 1 105 ? 9.988 7.153 5.277 1.00 66.88 105 PHE A N 1
ATOM 838 C CA . PHE A 1 105 ? 9.737 5.775 4.847 1.00 66.88 105 PHE A CA 1
ATOM 839 C C . PHE A 1 105 ? 10.065 4.753 5.945 1.00 66.88 105 PHE A C 1
ATOM 841 O O . PHE A 1 105 ? 11.210 4.677 6.375 1.00 66.88 105 PHE A O 1
ATOM 848 N N . TRP A 1 106 ? 9.078 3.912 6.304 1.00 61.06 106 TRP A N 1
ATOM 849 C CA . TRP A 1 106 ? 9.082 2.879 7.372 1.00 61.06 106 TRP A CA 1
ATOM 850 C C . TRP A 1 106 ? 8.671 3.319 8.784 1.00 61.06 106 TRP A C 1
ATOM 852 O O . TRP A 1 106 ? 8.915 2.571 9.725 1.00 61.06 106 TRP A O 1
ATOM 862 N N . GLY A 1 107 ? 8.037 4.483 8.951 1.00 64.31 107 GLY A N 1
ATOM 863 C CA . GLY A 1 107 ? 7.742 4.999 10.299 1.00 64.31 107 GLY A CA 1
ATOM 864 C C . GLY A 1 107 ? 9.006 5.445 11.051 1.00 64.31 107 GLY A C 1
ATOM 865 O O . GLY A 1 107 ? 8.960 5.751 12.236 1.00 64.31 107 GLY A O 1
ATOM 866 N N . GLU A 1 108 ? 10.142 5.506 10.350 1.00 68.44 108 GLU A N 1
ATOM 867 C CA . GLU A 1 108 ? 11.408 6.038 10.836 1.00 68.44 108 GLU A CA 1
ATOM 868 C C . GLU A 1 108 ? 11.833 7.184 9.922 1.00 68.44 108 GLU A C 1
ATOM 870 O O . GLU A 1 108 ? 11.922 7.010 8.705 1.00 68.44 108 GLU A O 1
ATOM 875 N N . THR A 1 109 ? 12.138 8.342 10.506 1.00 71.00 109 THR A N 1
ATOM 876 C CA . THR A 1 109 ? 12.718 9.456 9.755 1.00 71.00 109 THR A CA 1
ATOM 877 C C . THR A 1 109 ? 14.191 9.175 9.492 1.00 71.00 109 THR A C 1
ATOM 879 O O . THR A 1 109 ? 14.981 9.082 10.433 1.00 71.00 109 THR A O 1
ATOM 882 N N . ARG A 1 110 ? 14.586 9.055 8.223 1.00 69.62 110 ARG A N 1
ATOM 883 C CA . ARG A 1 110 ? 15.991 8.847 7.838 1.00 69.62 110 ARG A CA 1
ATOM 884 C C . ARG A 1 110 ? 16.550 10.024 7.047 1.00 69.62 110 ARG A C 1
ATOM 886 O O . ARG A 1 110 ? 15.821 10.695 6.319 1.00 69.62 110 ARG A O 1
ATOM 893 N N . ASP A 1 111 ? 17.857 10.267 7.170 1.00 70.69 111 ASP A N 1
ATOM 894 C CA . ASP A 1 111 ? 18.522 11.337 6.424 1.00 70.69 111 ASP A CA 1
ATOM 895 C C . ASP A 1 111 ? 18.411 11.089 4.907 1.00 70.69 111 ASP A C 1
ATOM 897 O O . ASP A 1 111 ? 18.762 10.031 4.366 1.00 70.69 111 ASP A O 1
ATOM 901 N N . LYS A 1 112 ? 17.893 12.107 4.211 1.00 68.56 112 LYS A N 1
ATOM 902 C CA . LYS A 1 112 ? 17.638 12.100 2.769 1.00 68.56 112 LYS A CA 1
ATOM 903 C C . LYS A 1 112 ? 18.922 11.863 1.973 1.00 68.56 112 LYS A C 1
ATOM 905 O O . LYS A 1 112 ? 18.867 11.268 0.892 1.00 68.56 112 LYS A O 1
ATOM 910 N N . ASN A 1 113 ? 20.069 12.259 2.516 1.00 67.69 113 ASN A N 1
ATOM 911 C CA . ASN A 1 113 ? 21.355 12.208 1.831 1.00 67.69 113 ASN A CA 1
ATOM 912 C C . ASN A 1 113 ? 22.062 10.851 1.953 1.00 67.69 113 ASN A C 1
ATOM 914 O O . ASN A 1 113 ? 22.872 10.512 1.093 1.00 67.69 113 ASN A O 1
ATOM 918 N N . THR A 1 114 ? 21.719 10.030 2.950 1.00 64.00 114 THR A N 1
ATOM 919 C CA . THR A 1 114 ? 22.435 8.775 3.246 1.00 64.00 114 THR A CA 1
ATOM 920 C C . THR A 1 114 ? 22.215 7.678 2.197 1.00 64.00 114 THR A C 1
ATOM 922 O O . THR A 1 114 ? 23.094 6.857 1.959 1.00 64.00 114 THR A O 1
ATOM 925 N N . TYR A 1 115 ? 21.053 7.655 1.536 1.00 57.09 115 TYR A N 1
ATOM 926 C CA . TYR A 1 115 ? 20.660 6.576 0.610 1.00 57.09 115 TYR A CA 1
ATOM 927 C C . TYR A 1 115 ? 20.737 6.975 -0.874 1.00 57.09 115 TYR A C 1
ATOM 929 O O . TYR A 1 115 ? 20.054 6.395 -1.725 1.00 57.09 115 TYR A O 1
ATOM 937 N N . SER A 1 116 ? 21.433 8.067 -1.208 1.00 56.00 116 SER A N 1
ATOM 938 C CA . SER A 1 116 ? 21.450 8.599 -2.576 1.00 56.00 116 SER A CA 1
ATOM 939 C C . SER A 1 116 ? 22.601 8.016 -3.389 1.00 56.00 116 SER A C 1
ATOM 941 O O . SER A 1 116 ? 23.764 8.253 -3.090 1.00 56.00 116 SER A O 1
ATOM 943 N N . ASN A 1 117 ? 22.260 7.356 -4.495 1.00 54.78 117 ASN A N 1
ATOM 944 C CA . ASN A 1 117 ? 22.987 7.599 -5.731 1.00 54.78 117 ASN A CA 1
ATOM 945 C C . ASN A 1 117 ? 22.349 8.854 -6.330 1.00 54.78 117 ASN A C 1
ATOM 947 O O . ASN A 1 117 ? 21.202 8.791 -6.770 1.00 54.78 117 ASN A O 1
ATOM 951 N N . ASN A 1 118 ? 23.072 9.977 -6.360 1.00 56.53 118 ASN A N 1
ATOM 952 C CA . ASN A 1 118 ? 22.640 11.269 -6.924 1.00 56.53 118 ASN A CA 1
ATOM 953 C C . ASN A 1 118 ? 22.426 11.229 -8.458 1.00 56.53 118 ASN A C 1
ATOM 955 O O . ASN A 1 118 ? 22.557 12.236 -9.155 1.00 56.53 118 ASN A O 1
ATOM 959 N N . VAL 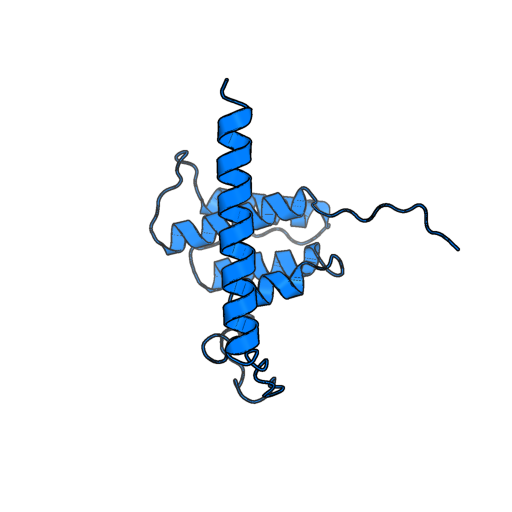A 1 119 ? 22.127 10.051 -9.007 1.00 59.59 119 VAL A N 1
ATOM 960 C CA . VAL A 1 119 ? 21.936 9.790 -10.426 1.00 59.59 119 VAL A CA 1
ATOM 961 C C . VAL A 1 119 ? 20.613 10.418 -10.839 1.00 59.59 119 VAL A C 1
ATOM 963 O O . VAL A 1 119 ? 19.541 9.821 -10.739 1.00 59.59 119 VAL A O 1
ATOM 966 N N . LYS A 1 120 ? 20.699 11.655 -11.323 1.00 57.53 120 LYS A N 1
ATOM 967 C CA . LYS A 1 120 ? 19.665 12.236 -12.173 1.00 57.53 120 LYS A CA 1
ATOM 968 C C . LYS A 1 120 ? 19.554 11.331 -13.395 1.00 57.53 120 LYS A C 1
ATOM 970 O O . LYS A 1 120 ? 20.536 11.152 -14.111 1.00 57.53 120 LYS A O 1
ATOM 975 N N . ILE A 1 121 ? 18.384 10.733 -13.613 1.00 63.66 121 ILE A N 1
ATOM 976 C CA . ILE A 1 121 ? 18.113 10.039 -14.874 1.00 63.66 121 ILE A CA 1
ATOM 977 C C . ILE A 1 121 ? 18.257 11.105 -15.964 1.00 63.66 121 ILE A C 1
ATOM 979 O O . ILE A 1 121 ? 17.538 12.107 -15.896 1.00 63.66 121 ILE A O 1
ATOM 983 N N . PRO A 1 122 ? 19.206 10.963 -16.907 1.00 73.69 122 PRO A N 1
ATOM 984 C CA . PRO A 1 122 ? 19.396 11.971 -17.930 1.00 73.69 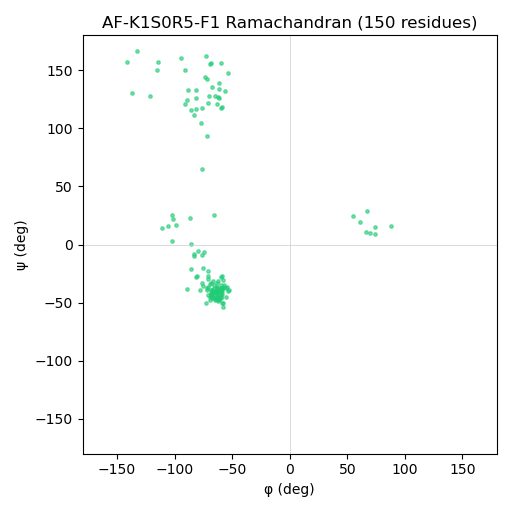122 PRO A CA 1
ATOM 985 C C . PRO A 1 122 ? 18.119 12.035 -18.758 1.00 73.69 122 PRO A C 1
ATOM 987 O O . PRO A 1 122 ? 17.673 11.034 -19.323 1.00 73.69 122 PRO A O 1
ATOM 990 N N . VAL A 1 123 ? 17.508 13.216 -18.786 1.00 74.62 123 VAL A N 1
ATOM 991 C CA . VAL A 1 123 ? 16.400 13.476 -19.697 1.00 74.62 123 VAL A CA 1
ATOM 992 C C . VAL A 1 123 ? 16.987 13.394 -21.111 1.00 74.62 123 VAL A C 1
ATOM 994 O O . VAL A 1 123 ? 18.017 14.029 -21.357 1.00 74.62 123 VAL A O 1
ATOM 997 N N . PRO A 1 124 ? 16.402 12.600 -22.026 1.00 84.00 124 PRO A N 1
ATOM 998 C CA . PRO A 1 124 ? 16.881 12.529 -23.400 1.00 84.00 124 PRO A CA 1
ATOM 999 C C . PRO A 1 124 ? 16.956 13.933 -24.015 1.00 84.00 124 PRO A C 1
ATOM 1001 O O . PRO A 1 124 ? 16.134 14.783 -23.665 1.00 84.00 124 PRO A O 1
ATOM 1004 N N . PRO A 1 125 ? 17.898 14.209 -24.926 1.00 88.56 125 PRO A N 1
ATOM 1005 C CA . PRO A 1 125 ? 17.944 15.504 -25.591 1.00 88.56 125 PRO A CA 1
ATOM 1006 C C . PRO A 1 125 ? 16.642 15.786 -26.372 1.00 88.56 125 PRO A C 1
ATOM 1008 O O . PRO A 1 125 ? 15.865 14.878 -26.684 1.00 88.56 125 PRO A O 1
ATOM 1011 N N . LEU A 1 126 ? 16.343 17.073 -26.595 1.00 86.31 126 LEU A N 1
ATOM 1012 C CA . LEU A 1 126 ? 15.032 17.541 -27.085 1.00 86.31 126 LEU A CA 1
ATOM 1013 C C . LEU A 1 126 ? 14.628 16.919 -28.429 1.00 86.31 126 LEU A C 1
ATOM 1015 O O . LEU A 1 126 ? 13.447 16.709 -28.687 1.00 86.31 126 LEU A O 1
ATOM 1019 N N . ASP A 1 127 ? 15.600 16.586 -29.269 1.00 88.00 127 ASP A N 1
ATOM 1020 C CA . ASP A 1 127 ? 15.401 15.896 -30.541 1.00 88.00 127 ASP A CA 1
ATOM 1021 C C . ASP A 1 127 ? 14.809 14.490 -30.352 1.00 88.00 127 ASP A C 1
ATOM 1023 O O . ASP A 1 127 ? 13.875 14.102 -31.059 1.00 88.00 127 ASP A O 1
ATOM 1027 N N . VAL A 1 128 ? 15.290 13.745 -29.355 1.00 85.81 128 VAL A N 1
ATOM 1028 C CA . VAL A 1 128 ? 14.760 12.427 -28.989 1.00 85.81 128 VAL A CA 1
ATOM 1029 C C . VAL A 1 128 ? 13.361 12.563 -28.394 1.00 85.81 128 VAL A C 1
ATOM 1031 O O . VAL A 1 128 ? 12.471 11.797 -28.759 1.00 85.81 128 VAL A O 1
ATOM 1034 N N . GLN A 1 129 ? 13.134 13.561 -27.535 1.00 87.44 129 GLN A N 1
ATOM 1035 C CA . GLN A 1 129 ? 11.810 13.819 -26.958 1.00 87.44 129 GLN A CA 1
ATOM 1036 C C . GLN A 1 129 ? 10.773 14.150 -28.043 1.00 87.44 129 GLN A C 1
ATOM 1038 O O . GLN A 1 129 ? 9.706 13.541 -28.076 1.00 87.44 129 GLN A O 1
ATOM 1043 N N . ASN A 1 130 ? 11.112 15.028 -28.991 1.00 89.06 130 ASN A N 1
ATOM 1044 C CA . ASN A 1 130 ? 10.233 15.391 -30.107 1.00 89.06 130 ASN A CA 1
ATOM 1045 C C . ASN A 1 130 ? 9.929 14.195 -31.017 1.00 89.06 130 ASN A C 1
ATOM 1047 O O . ASN A 1 130 ? 8.803 14.036 -31.487 1.00 89.06 130 ASN A O 1
ATOM 1051 N N . ARG A 1 131 ? 10.912 13.313 -31.249 1.00 90.44 131 ARG A N 1
ATOM 1052 C CA . ARG A 1 131 ? 10.678 12.061 -31.986 1.00 90.44 131 ARG A CA 1
ATOM 1053 C C . ARG A 1 131 ? 9.706 11.146 -31.252 1.00 90.44 131 ARG A C 1
ATOM 1055 O O . ARG A 1 131 ? 8.851 10.563 -31.909 1.00 90.44 131 ARG A O 1
ATOM 1062 N N . ILE A 1 132 ? 9.813 11.035 -29.928 1.00 85.69 132 ILE A N 1
ATOM 1063 C CA . ILE A 1 132 ? 8.882 10.237 -29.119 1.00 85.69 132 ILE A CA 1
ATOM 1064 C C . ILE A 1 132 ? 7.461 10.795 -29.241 1.00 85.69 132 ILE A C 1
ATOM 1066 O O . ILE A 1 132 ? 6.554 10.029 -29.548 1.00 85.69 132 ILE A O 1
ATOM 1070 N N . VAL A 1 133 ? 7.275 12.110 -29.089 1.00 87.25 133 VAL A N 1
ATOM 1071 C CA . VAL A 1 133 ? 5.956 12.758 -29.226 1.00 87.25 133 VAL A CA 1
ATOM 1072 C C . VAL A 1 133 ? 5.356 12.495 -30.607 1.00 87.25 133 VAL A C 1
ATOM 1074 O O . VAL A 1 133 ? 4.255 11.966 -30.704 1.00 87.25 133 VAL A O 1
ATOM 1077 N N . ASN A 1 134 ? 6.116 12.735 -31.678 1.00 88.69 134 ASN A N 1
ATOM 1078 C CA . ASN A 1 134 ? 5.643 12.493 -33.044 1.00 88.69 134 ASN A CA 1
ATOM 1079 C C . ASN A 1 134 ? 5.234 11.032 -33.283 1.00 88.69 134 ASN A C 1
ATOM 1081 O O . ASN A 1 134 ? 4.283 10.753 -34.011 1.00 88.69 134 ASN A O 1
ATOM 1085 N N . VAL A 1 135 ? 5.971 10.082 -32.706 1.00 88.06 135 VAL A N 1
ATOM 1086 C CA . VAL A 1 135 ? 5.643 8.657 -32.803 1.00 88.06 135 VAL A CA 1
ATOM 1087 C C . VAL A 1 135 ? 4.345 8.348 -32.054 1.00 88.06 135 VAL A C 1
ATOM 1089 O O . VAL A 1 135 ? 3.493 7.658 -32.610 1.00 88.06 135 VAL A O 1
ATOM 1092 N N . LEU A 1 136 ? 4.165 8.878 -30.843 1.00 86.12 136 LEU A N 1
ATOM 1093 C CA . LEU A 1 136 ? 2.948 8.691 -30.047 1.00 86.12 136 LEU A CA 1
ATOM 1094 C C . LEU A 1 136 ? 1.716 9.298 -30.731 1.00 86.12 136 LEU A C 1
ATOM 1096 O O . LEU A 1 136 ? 0.717 8.600 -30.897 1.00 86.12 136 LEU A O 1
ATOM 1100 N N . ASP A 1 137 ? 1.822 10.523 -31.244 1.00 86.38 137 ASP A N 1
ATOM 1101 C CA . ASP A 1 137 ? 0.749 11.183 -31.998 1.00 86.38 137 ASP A CA 1
ATOM 1102 C C . ASP A 1 137 ? 0.343 10.371 -33.237 1.00 86.38 137 ASP A C 1
ATOM 1104 O O . ASP A 1 137 ? -0.831 10.291 -33.607 1.00 86.38 137 ASP A O 1
ATOM 1108 N N . ASN A 1 138 ? 1.318 9.746 -33.904 1.00 87.19 138 ASN A N 1
ATOM 1109 C CA . ASN A 1 138 ? 1.058 8.877 -35.046 1.00 87.19 138 ASN A CA 1
ATOM 1110 C C . ASN A 1 138 ? 0.391 7.559 -34.629 1.00 87.19 138 ASN A C 1
ATOM 1112 O O . ASN A 1 138 ? -0.477 7.069 -35.354 1.00 87.19 138 ASN A O 1
ATOM 1116 N N . PHE A 1 139 ? 0.747 6.989 -33.474 1.00 86.25 139 PHE A N 1
ATOM 1117 C CA . PHE A 1 139 ? 0.051 5.824 -32.923 1.00 86.25 139 PHE A CA 1
ATOM 1118 C C . PHE A 1 139 ? -1.406 6.146 -32.582 1.00 86.25 139 PHE A C 1
ATOM 1120 O O . PHE A 1 139 ? -2.290 5.396 -32.996 1.00 86.25 139 PHE A O 1
ATOM 1127 N N . GLU A 1 140 ? -1.677 7.272 -31.919 1.00 78.56 140 GLU A N 1
ATOM 1128 C CA . GLU A 1 140 ? -3.046 7.703 -31.610 1.00 78.56 140 GLU A CA 1
ATOM 1129 C C . GLU A 1 140 ? -3.875 7.935 -32.878 1.00 78.56 140 GLU A C 1
ATOM 1131 O O . GLU A 1 140 ? -4.981 7.410 -33.004 1.00 78.56 140 GLU A O 1
ATOM 1136 N N . LYS A 1 141 ? -3.326 8.639 -33.878 1.00 82.19 141 LYS A N 1
ATOM 1137 C CA . LYS A 1 141 ? -4.007 8.857 -35.168 1.00 82.19 141 LYS A CA 1
ATOM 1138 C C . LYS A 1 141 ? -4.319 7.552 -35.898 1.00 82.19 141 LYS A C 1
ATOM 1140 O O . LYS A 1 141 ? -5.387 7.424 -36.499 1.00 82.19 141 LYS A O 1
ATOM 1145 N N . ASN A 1 142 ? -3.409 6.581 -35.858 1.00 77.12 142 ASN A N 1
ATOM 1146 C CA . ASN A 1 142 ? -3.620 5.278 -36.486 1.00 77.12 142 ASN A CA 1
ATOM 1147 C C . ASN A 1 142 ? -4.648 4.430 -35.726 1.00 77.12 142 ASN A C 1
ATOM 1149 O O . ASN A 1 142 ? -5.474 3.775 -36.362 1.00 77.12 142 ASN A O 1
ATOM 1153 N N . LEU A 1 143 ? -4.659 4.490 -34.392 1.00 74.25 143 LEU A N 1
ATOM 1154 C CA . LEU A 1 143 ? -5.704 3.872 -33.574 1.00 74.25 143 LEU A CA 1
ATOM 1155 C C . L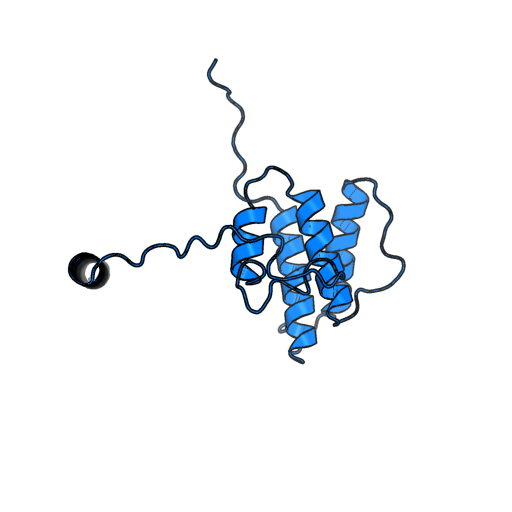EU A 1 143 ? -7.077 4.476 -33.891 1.00 74.25 143 LEU A C 1
ATOM 1157 O O . LEU A 1 143 ? -8.014 3.730 -34.160 1.00 74.25 143 LEU A O 1
ATOM 1161 N N . LEU A 1 144 ? -7.187 5.805 -33.967 1.00 71.06 144 LEU A N 1
ATOM 1162 C CA . LEU A 1 144 ? -8.435 6.496 -34.315 1.00 71.06 144 LEU A CA 1
ATOM 1163 C C . LEU A 1 144 ? -8.927 6.152 -35.732 1.00 71.06 144 LEU A C 1
ATOM 1165 O O . LEU A 1 144 ? -10.120 5.924 -35.934 1.00 71.06 144 LEU A O 1
ATOM 1169 N N . ARG A 1 145 ? -8.023 6.046 -36.717 1.00 70.19 145 ARG A N 1
ATOM 1170 C CA . ARG A 1 145 ? -8.375 5.602 -38.081 1.00 70.19 145 ARG A CA 1
ATOM 1171 C C . ARG A 1 145 ? -8.838 4.147 -38.131 1.00 70.19 145 ARG A C 1
ATOM 1173 O O . ARG A 1 145 ? -9.745 3.841 -38.898 1.00 70.19 145 ARG A O 1
ATOM 1180 N N . SER A 1 146 ? -8.230 3.273 -37.331 1.00 66.19 146 SER A N 1
ATOM 1181 C CA . SER A 1 146 ? -8.620 1.863 -37.229 1.00 66.19 146 SER A CA 1
ATOM 1182 C C . SER A 1 146 ? -10.010 1.713 -36.600 1.00 66.19 146 SER A C 1
ATOM 1184 O O . SER A 1 146 ? -10.869 1.038 -37.158 1.00 66.19 146 SER A O 1
ATOM 1186 N N . GLN A 1 147 ? -10.290 2.440 -35.513 1.00 60.00 147 GLN A N 1
ATOM 1187 C CA . GLN A 1 147 ? -11.607 2.457 -34.856 1.00 60.00 147 GLN A CA 1
ATOM 1188 C C . GLN A 1 147 ? -12.727 2.940 -35.801 1.00 60.00 147 GLN A C 1
ATOM 1190 O O . GLN A 1 147 ? -13.832 2.408 -35.773 1.00 60.00 147 GLN A O 1
ATOM 1195 N N . HIS A 1 148 ? -12.437 3.886 -36.704 1.00 56.41 148 HIS A N 1
ATOM 1196 C CA . HIS A 1 148 ? -13.390 4.341 -37.727 1.00 56.41 148 HIS A CA 1
ATOM 1197 C C . HIS A 1 148 ? -13.660 3.296 -38.834 1.00 56.41 148 HIS A C 1
ATOM 1199 O O . HIS A 1 148 ? -14.703 3.354 -39.482 1.00 56.41 148 HIS A O 1
ATOM 1205 N N . TRP A 1 149 ? -12.746 2.342 -39.052 1.00 51.03 149 TRP A N 1
ATOM 1206 C CA . TRP A 1 149 ? -12.902 1.236 -40.010 1.00 51.03 149 TRP A CA 1
ATOM 1207 C C . TRP A 1 149 ? -13.732 0.069 -39.455 1.00 51.03 149 TRP A C 1
ATOM 1209 O O . TRP A 1 149 ? -14.389 -0.614 -40.229 1.00 51.03 149 TRP A O 1
ATOM 1219 N N . PHE A 1 150 ? -13.738 -0.139 -38.134 1.00 50.97 150 PHE A N 1
ATOM 1220 C CA . PHE A 1 150 ? -14.556 -1.164 -37.468 1.00 50.97 150 PHE A CA 1
ATOM 1221 C C . PHE A 1 150 ? -16.006 -0.724 -37.187 1.00 50.97 150 PHE A C 1
ATOM 1223 O O . PHE A 1 150 ? -16.825 -1.550 -36.799 1.00 50.97 150 PHE A O 1
ATOM 1230 N N . ALA A 1 151 ? -16.332 0.560 -37.378 1.00 53.84 151 ALA A N 1
ATOM 1231 C CA . ALA A 1 151 ? -17.665 1.131 -37.157 1.00 53.84 151 ALA A CA 1
ATOM 1232 C C . ALA A 1 151 ? -18.506 1.294 -38.448 1.00 53.84 151 ALA A C 1
ATOM 1234 O O . ALA A 1 151 ? -19.481 2.048 -38.446 1.00 53.84 151 ALA A O 1
ATOM 1235 N N . ARG A 1 152 ? -18.127 0.625 -39.548 1.00 45.19 152 ARG A N 1
ATOM 1236 C CA . ARG A 1 152 ? -18.910 0.508 -40.793 1.00 45.19 152 ARG A CA 1
ATOM 1237 C C . ARG A 1 152 ? -19.301 -0.934 -41.064 1.00 45.19 152 ARG A C 1
ATOM 1239 O O . ARG A 1 152 ? -18.478 -1.821 -40.755 1.00 45.19 152 ARG A O 1
#

Mean predicted aligned error: 10.94 Å

Organism: NCBI:txid408170

pLDDT: mean 83.88, std 12.8, range [45.19, 97.06]

Radius of gyration: 21.04 Å; Cα contacts (8 Å, |Δi|>4): 111; chains: 1; bounding box: 44×44×58 Å

Nearest PDB structures (foldseek):
  6l88-assembly1_D  TM=2.786E-01  e=3.591E+00  Homo sapiens

Sequence (152 aa):
GKSDQPFILMRYAEVMLNAAEAAVELALAGEPSPDGSDLMQVATDAVNEIRERAGAELLESNIQPTTEGRNIVRKERRKELAFEHKTKWDLRRWRVWHYEGRDGFWGETRDKNTYSNNVKIPVPPLDVQNRIVNVLDNFEKNLLRSQHWFAR

InterPro domains:
  IPR011990 Tetratricopeptide-like helical domain superfamily [SSF48452] (3-118)
  IPR012944 RagB/SusD domain [PF07980] (2-116)

Secondary structure (DSSP, 8-state):
--------S--HHHHHHHHHHHHHHHHHHTPPPTT---HHHHHHHHHHHHHHHHTPPPPSSPPPSSHHHHHHHHHHHHHHTTTTT-HHHHHHHTTTTSGGGSTTTTSS---TTTT----PPPPPPHHHHHHHHHHHHHHHHHHHHHHHHHT-

Foldseek 3Di:
DDDPDDQDQDDPLNVLLVQLLVLLVCVLVVHADPVNDNSQVSNQVSLQVLCVVVVHDHDPDTQDSDPVSNLSSVVSCCVRCPPSPCVVVVCVVQCCLPLVNVQPHNVHGDDSPPPDPVDDPDDPPPVVVVVVVVVVVVVVVVVVVVVVVVVD